Protein AF-A0A6J5YVK0-F1 (afdb_monomer_lite)

InterPro domains:
  IPR048876 TypA/BipA, C-terminal 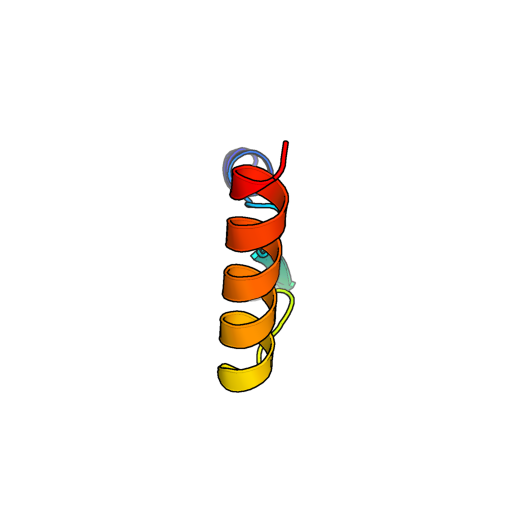domain [PF21018] (1-29)

pLDDT: mean 85.68, std 12.83, range [56.47, 97.0]

Structure (mmCIF, N/CA/C/O backbone):
data_AF-A0A6J5YVK0-F1
#
_entry.id   AF-A0A6J5YVK0-F1
#
loop_
_atom_site.group_PDB
_atom_site.id
_atom_site.type_symbol
_atom_site.label_atom_id
_atom_site.label_alt_id
_atom_site.label_comp_id
_atom_site.label_asym_id
_atom_site.label_entity_id
_atom_site.label_seq_id
_atom_site.pdbx_PDB_ins_code
_atom_site.Cartn_x
_atom_site.Cartn_y
_atom_site.Cartn_z
_atom_site.occupancy
_atom_site.B_iso_or_equiv
_atom_site.auth_seq_id
_atom_site.auth_comp_id
_atom_site.auth_asym_id
_atom_site.auth_atom_id
_atom_site.pdbx_PDB_model_num
ATOM 1 N N . MET A 1 1 ? 8.278 10.377 -14.312 1.00 57.41 1 MET A N 1
ATOM 2 C CA . MET A 1 1 ? 8.155 9.486 -13.136 1.00 57.41 1 MET A CA 1
ATOM 3 C C . MET A 1 1 ? 8.241 10.250 -11.807 1.00 57.41 1 MET A C 1
ATOM 5 O O . MET A 1 1 ? 8.015 9.637 -10.777 1.00 57.41 1 MET A O 1
ATOM 9 N N . GLU A 1 2 ? 8.471 11.571 -11.804 1.00 56.47 2 GLU A N 1
ATOM 10 C CA . GLU A 1 2 ? 8.614 12.350 -10.559 1.00 56.47 2 GLU A CA 1
ATOM 11 C C . GLU A 1 2 ? 7.310 12.548 -9.766 1.00 56.47 2 GLU A C 1
ATOM 13 O O . GLU A 1 2 ? 7.334 12.457 -8.547 1.00 56.47 2 GLU A O 1
ATOM 18 N N . GLY A 1 3 ? 6.150 12.694 -10.419 1.00 59.69 3 GLY A N 1
ATOM 19 C CA . GLY A 1 3 ? 4.896 12.964 -9.696 1.00 59.69 3 GLY A CA 1
ATOM 20 C C . GLY A 1 3 ? 4.381 11.814 -8.817 1.00 59.69 3 GLY A C 1
ATOM 21 O O . GLY A 1 3 ? 3.686 12.055 -7.842 1.00 59.69 3 GLY A O 1
ATOM 22 N N . ALA A 1 4 ? 4.726 10.553 -9.102 1.00 57.00 4 ALA A N 1
ATOM 23 C CA . ALA A 1 4 ? 4.192 9.419 -8.333 1.00 57.00 4 ALA A CA 1
ATOM 24 C C . ALA A 1 4 ? 4.695 9.383 -6.877 1.00 57.00 4 ALA A C 1
ATOM 26 O O . ALA A 1 4 ? 4.014 8.835 -6.014 1.00 57.00 4 ALA A O 1
ATOM 27 N N . LEU A 1 5 ? 5.862 9.975 -6.605 1.00 61.09 5 LEU A N 1
ATOM 28 C CA . LEU A 1 5 ? 6.413 10.089 -5.252 1.00 61.09 5 LEU A CA 1
ATOM 29 C C . LEU A 1 5 ? 5.744 11.209 -4.444 1.00 61.09 5 LEU A C 1
ATOM 31 O O . LEU A 1 5 ? 5.723 11.139 -3.222 1.00 61.09 5 LEU A O 1
ATOM 35 N N . GLU A 1 6 ? 5.163 12.202 -5.116 1.00 66.25 6 GLU A N 1
ATOM 36 C CA . GLU A 1 6 ? 4.580 13.386 -4.478 1.00 66.25 6 GLU A CA 1
ATOM 37 C C . GLU A 1 6 ? 3.140 13.153 -3.982 1.00 66.25 6 GLU A C 1
ATOM 39 O O . GLU A 1 6 ? 2.674 13.840 -3.078 1.00 66.25 6 GLU A O 1
ATOM 44 N N . PHE A 1 7 ? 2.439 12.142 -4.516 1.00 66.31 7 PHE A N 1
ATOM 45 C CA . PHE A 1 7 ? 1.036 11.846 -4.176 1.00 66.31 7 PHE A CA 1
ATOM 46 C C . PHE A 1 7 ? 0.828 10.592 -3.317 1.00 66.31 7 PHE A C 1
ATOM 48 O O . PHE A 1 7 ? -0.319 10.249 -3.017 1.00 66.31 7 PHE A O 1
ATOM 55 N N . CYS A 1 8 ? 1.896 9.892 -2.920 1.00 74.38 8 CYS A N 1
ATOM 56 C CA . CYS A 1 8 ? 1.758 8.729 -2.046 1.00 74.38 8 CYS A CA 1
ATOM 57 C C . CYS A 1 8 ? 1.281 9.171 -0.658 1.00 74.38 8 CYS A C 1
ATOM 59 O O . CYS A 1 8 ? 1.954 9.931 0.036 1.00 74.38 8 CYS A O 1
ATOM 61 N N . ARG A 1 9 ? 0.104 8.685 -0.250 1.00 82.88 9 ARG A N 1
ATOM 62 C CA . ARG A 1 9 ? -0.414 8.892 1.108 1.00 82.88 9 ARG A CA 1
ATOM 63 C C . ARG A 1 9 ? 0.408 8.089 2.115 1.00 82.88 9 ARG A C 1
ATOM 65 O O . ARG A 1 9 ? 1.050 7.113 1.746 1.00 82.88 9 ARG A O 1
ATOM 72 N N . GLU A 1 10 ? 0.330 8.441 3.399 1.00 85.00 10 GLU A N 1
ATOM 73 C CA . GLU A 1 10 ? 1.071 7.736 4.463 1.00 85.00 10 GLU A CA 1
ATOM 74 C C . GLU A 1 10 ? 0.793 6.223 4.522 1.00 85.00 10 GLU A C 1
ATOM 76 O O . GLU A 1 10 ? 1.654 5.450 4.934 1.00 85.00 10 GLU A O 1
ATOM 81 N N . ASP A 1 11 ? -0.400 5.775 4.116 1.00 90.69 11 ASP A N 1
ATOM 82 C CA . ASP A 1 11 ? -0.764 4.354 4.099 1.00 90.69 11 ASP A CA 1
ATOM 83 C C . ASP A 1 11 ? -0.468 3.655 2.758 1.00 90.69 11 ASP A C 1
ATOM 85 O O . ASP A 1 11 ? -0.839 2.491 2.554 1.00 90.69 11 ASP A O 1
ATOM 89 N N . GLU A 1 12 ? 0.215 4.349 1.850 1.00 91.38 12 GLU A N 1
ATOM 90 C CA . GLU A 1 12 ? 0.571 3.915 0.506 1.00 91.38 12 GLU A CA 1
ATOM 91 C C . GLU A 1 12 ? 2.090 3.936 0.288 1.00 91.38 12 GLU A C 1
ATOM 93 O O . GLU A 1 12 ? 2.840 4.663 0.929 1.00 91.38 12 GLU A O 1
ATOM 98 N N . CYS A 1 13 ? 2.558 3.107 -0.637 1.00 91.25 13 CYS A N 1
ATOM 99 C CA . CYS A 1 13 ? 3.941 3.043 -1.074 1.00 91.25 13 CYS A CA 1
ATOM 100 C C . CYS A 1 13 ? 4.017 2.863 -2.593 1.00 91.25 13 CYS A C 1
ATOM 102 O O . CYS A 1 13 ? 3.108 2.309 -3.220 1.00 91.25 13 CYS A O 1
ATOM 104 N N . VAL A 1 14 ? 5.122 3.313 -3.188 1.00 92.31 14 VAL A N 1
ATOM 105 C CA . VAL A 1 14 ? 5.435 3.062 -4.597 1.00 92.31 14 VAL A CA 1
ATOM 106 C C . VAL A 1 14 ? 6.300 1.810 -4.684 1.00 92.31 14 VAL A C 1
ATOM 108 O O . VAL A 1 14 ? 7.422 1.779 -4.187 1.00 92.31 14 VAL A O 1
ATOM 111 N N . GLU A 1 15 ? 5.785 0.770 -5.331 1.00 90.88 15 GLU A N 1
ATOM 112 C CA . GLU A 1 15 ? 6.541 -0.437 -5.636 1.00 90.88 15 GLU A CA 1
ATOM 113 C C . GLU A 1 15 ? 7.179 -0.290 -7.022 1.00 90.88 15 GLU A C 1
ATOM 115 O O . GLU A 1 15 ? 6.481 -0.195 -8.037 1.00 90.88 15 GLU A O 1
ATOM 120 N N . VAL A 1 16 ? 8.512 -0.253 -7.053 1.00 92.06 16 VAL A N 1
ATOM 121 C CA . VAL A 1 16 ? 9.304 -0.068 -8.272 1.00 92.06 16 VAL A CA 1
ATOM 122 C C . VAL A 1 16 ? 9.977 -1.381 -8.642 1.00 92.06 16 VAL A C 1
ATOM 124 O O . VAL A 1 16 ? 10.721 -1.961 -7.857 1.00 92.06 16 VAL A O 1
ATOM 127 N N . THR A 1 17 ? 9.739 -1.830 -9.868 1.00 92.19 17 THR A N 1
ATOM 128 C CA . THR A 1 17 ? 10.449 -2.949 -10.493 1.00 92.19 17 THR A CA 1
ATOM 129 C C . THR A 1 17 ? 10.888 -2.532 -11.899 1.00 92.19 17 THR A C 1
ATOM 131 O O . THR A 1 17 ? 10.311 -1.591 -12.447 1.00 92.19 17 THR A O 1
ATOM 134 N N . PRO A 1 18 ? 11.849 -3.227 -12.534 1.00 96.06 18 PRO A N 1
ATOM 135 C CA . PRO A 1 18 ? 12.253 -2.898 -13.903 1.00 96.06 18 PRO A CA 1
ATOM 136 C C . PRO A 1 18 ? 11.110 -2.960 -14.931 1.00 96.06 18 PRO A C 1
ATOM 138 O O . PRO A 1 18 ? 11.144 -2.242 -15.923 1.00 96.06 18 PRO A O 1
ATOM 141 N N . ALA A 1 19 ? 10.100 -3.808 -14.702 1.00 94.69 19 ALA A N 1
ATOM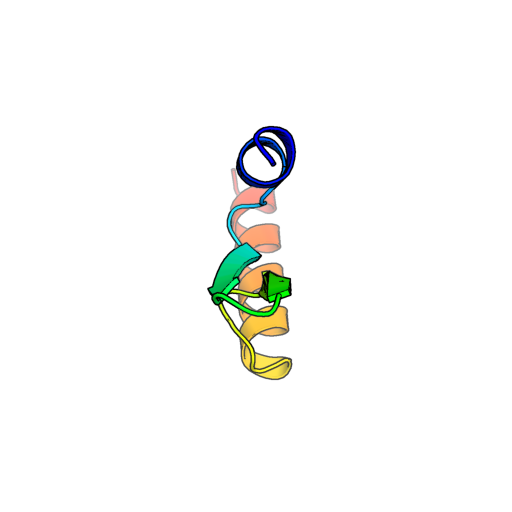 142 C CA . ALA A 1 19 ? 8.981 -4.003 -15.625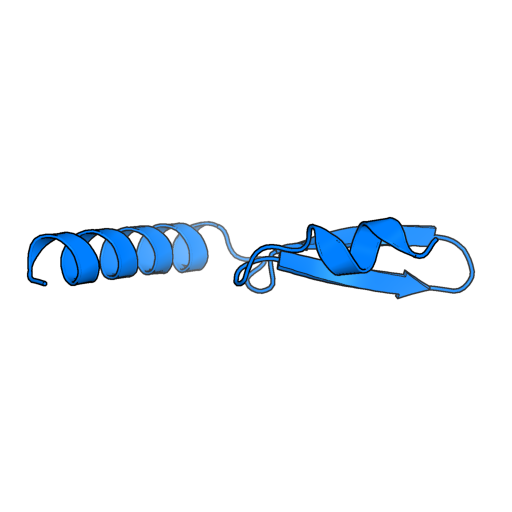 1.00 94.69 19 ALA A CA 1
ATOM 143 C C . ALA A 1 19 ? 7.787 -3.076 -15.351 1.00 94.69 19 ALA A C 1
ATOM 145 O O . ALA A 1 19 ? 7.057 -2.717 -16.271 1.00 94.69 19 ALA A O 1
ATOM 146 N N . VAL A 1 20 ? 7.546 -2.724 -14.085 1.00 91.69 20 VAL A N 1
ATOM 147 C CA . VAL A 1 20 ? 6.372 -1.942 -13.686 1.00 91.69 20 VAL A CA 1
ATOM 148 C C . VAL A 1 20 ? 6.643 -1.095 -12.451 1.00 91.69 20 VAL A C 1
ATOM 150 O O . VAL A 1 20 ? 7.351 -1.500 -11.527 1.00 91.69 20 VAL A O 1
ATOM 153 N N . VAL A 1 21 ? 5.987 0.060 -12.423 1.00 91.12 21 VAL A N 1
ATOM 154 C CA . VAL A 1 21 ? 5.880 0.950 -11.270 1.00 91.12 21 VAL A CA 1
ATOM 155 C C . VAL A 1 21 ? 4.411 1.022 -10.884 1.00 91.12 21 VAL A C 1
ATOM 157 O O . VAL A 1 21 ? 3.566 1.275 -11.743 1.00 91.12 21 VAL A O 1
ATOM 160 N N . ARG A 1 22 ? 4.082 0.787 -9.612 1.00 91.75 22 ARG A N 1
ATOM 161 C CA . ARG A 1 22 ? 2.693 0.862 -9.134 1.00 91.75 22 ARG A CA 1
ATOM 162 C C . ARG A 1 22 ? 2.595 1.379 -7.707 1.00 91.75 22 ARG A C 1
ATOM 164 O O . ARG A 1 22 ? 3.524 1.217 -6.926 1.00 91.75 22 ARG A O 1
ATOM 171 N N . ILE A 1 23 ? 1.440 1.937 -7.364 1.00 91.56 23 ILE A N 1
ATOM 172 C CA . ILE A 1 23 ? 1.103 2.314 -5.988 1.00 91.56 23 ILE A CA 1
ATOM 173 C C . ILE A 1 23 ? 0.448 1.119 -5.292 1.00 91.56 23 ILE A C 1
ATOM 175 O O . ILE A 1 23 ? -0.353 0.393 -5.886 1.00 91.56 23 ILE A O 1
ATOM 179 N N . ARG A 1 24 ? 0.793 0.906 -4.025 1.00 93.62 24 ARG A N 1
ATOM 180 C CA . ARG A 1 24 ? 0.272 -0.172 -3.186 1.00 93.62 24 ARG A CA 1
ATOM 181 C C . ARG A 1 24 ? 0.007 0.334 -1.776 1.00 93.62 24 ARG A C 1
ATOM 183 O O . ARG A 1 24 ? 0.616 1.298 -1.346 1.00 93.62 24 ARG A O 1
ATOM 190 N N . LYS A 1 25 ? -0.879 -0.328 -1.030 1.00 94.81 25 LYS A N 1
ATOM 191 C CA . LYS A 1 25 ? -0.991 -0.093 0.415 1.00 94.81 25 LYS A CA 1
ATOM 192 C C . LYS A 1 25 ? 0.222 -0.671 1.136 1.00 94.81 25 LYS A C 1
ATOM 194 O O . LYS A 1 25 ? 0.629 -1.790 0.828 1.00 94.81 25 LYS A O 1
ATOM 199 N N . VAL A 1 26 ? 0.723 0.042 2.143 1.00 93.44 26 VAL A N 1
ATOM 200 C CA . VAL A 1 26 ? 1.770 -0.472 3.044 1.00 93.44 26 VAL A CA 1
ATOM 201 C C . VAL A 1 26 ? 1.269 -1.728 3.763 1.00 93.44 26 VAL A C 1
ATOM 203 O O . VAL A 1 26 ? 1.978 -2.724 3.872 1.00 93.44 26 VAL A O 1
ATOM 206 N N . ILE A 1 27 ? 0.003 -1.710 4.194 1.00 95.06 27 ILE A N 1
ATOM 207 C CA . ILE A 1 27 ? -0.671 -2.868 4.785 1.00 95.06 27 ILE A CA 1
ATOM 208 C C . ILE A 1 27 ? -1.573 -3.516 3.737 1.00 95.06 27 ILE A C 1
ATOM 210 O O . ILE A 1 27 ? -2.635 -2.991 3.378 1.00 95.06 27 ILE A O 1
ATOM 214 N N . LEU A 1 28 ? -1.146 -4.689 3.273 1.00 94.81 28 LEU A N 1
ATOM 215 C CA . LEU A 1 28 ? -1.864 -5.461 2.260 1.00 94.81 28 LEU A CA 1
ATOM 216 C C . LEU A 1 28 ? -3.157 -6.066 2.814 1.00 94.81 28 LEU A C 1
ATOM 218 O O . LEU A 1 28 ? -4.199 -5.986 2.158 1.00 94.81 28 LEU A O 1
ATOM 222 N N . ASP A 1 29 ? -3.104 -6.609 4.034 1.00 97.00 29 ASP A N 1
ATOM 223 C CA . ASP A 1 29 ? -4.264 -7.223 4.679 1.00 97.00 29 ASP A CA 1
ATOM 224 C C . ASP A 1 29 ? -5.395 -6.207 4.897 1.00 97.00 29 ASP A C 1
ATOM 226 O O . ASP A 1 29 ? -5.213 -5.134 5.484 1.00 97.00 29 ASP A O 1
ATOM 230 N N . GLY A 1 30 ? -6.585 -6.549 4.398 1.00 95.56 30 GLY A N 1
ATOM 231 C CA . GLY A 1 30 ? -7.744 -5.662 4.438 1.00 95.56 30 GLY A CA 1
ATOM 232 C C . GLY A 1 30 ? -8.282 -5.422 5.846 1.00 95.56 30 GLY A C 1
ATOM 233 O O . GLY A 1 30 ? -8.658 -4.294 6.170 1.00 95.56 30 GLY A O 1
ATOM 234 N N . SER A 1 31 ? -8.271 -6.450 6.692 1.00 96.94 31 SER A N 1
ATOM 235 C CA . SER A 1 31 ? -8.809 -6.391 8.053 1.00 96.94 31 SER A CA 1
ATOM 236 C C 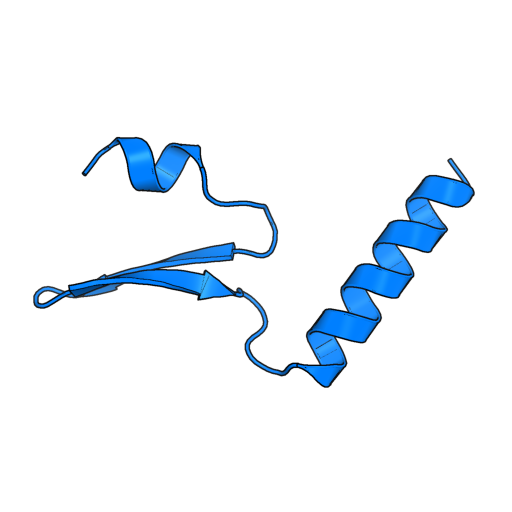. SER A 1 31 ? -7.930 -5.525 8.954 1.00 96.94 31 SER A C 1
ATOM 238 O O . SER A 1 31 ? -8.427 -4.663 9.683 1.00 96.94 31 SER A O 1
ATOM 240 N N . ILE A 1 32 ? -6.609 -5.699 8.865 1.00 96.12 32 ILE A N 1
ATOM 241 C CA . ILE A 1 32 ? -5.633 -4.897 9.609 1.00 96.12 32 ILE A CA 1
ATOM 242 C C . ILE A 1 32 ? -5.713 -3.433 9.165 1.00 96.12 32 ILE A C 1
ATOM 244 O O . ILE A 1 32 ? -5.757 -2.536 10.011 1.00 96.12 32 ILE A O 1
ATOM 248 N N . ARG A 1 33 ? -5.810 -3.177 7.854 1.00 95.19 33 ARG A N 1
ATOM 249 C CA . ARG A 1 33 ? -5.945 -1.815 7.326 1.00 95.19 33 ARG A CA 1
ATOM 250 C C . ARG A 1 33 ? -7.213 -1.125 7.839 1.00 95.19 33 ARG A C 1
ATOM 252 O O . ARG A 1 33 ? -7.117 -0.022 8.368 1.00 95.19 33 ARG A O 1
ATOM 259 N N . ALA A 1 34 ? -8.372 -1.784 7.778 1.00 94.44 34 ALA A N 1
ATOM 260 C CA . ALA A 1 34 ? -9.636 -1.227 8.272 1.00 94.44 34 ALA A CA 1
ATOM 261 C C . ALA A 1 34 ? -9.582 -0.881 9.772 1.00 94.44 34 ALA A C 1
ATOM 263 O O . ALA A 1 34 ? -10.086 0.161 10.212 1.00 94.44 34 ALA A O 1
ATOM 264 N N . ARG A 1 35 ? -8.918 -1.729 10.566 1.00 95.12 35 ARG A N 1
ATOM 265 C CA . ARG A 1 35 ? -8.696 -1.477 11.992 1.00 95.12 35 ARG A CA 1
ATOM 266 C C . ARG A 1 35 ? -7.820 -0.246 12.221 1.00 95.12 35 ARG A C 1
ATOM 268 O O . ARG A 1 35 ? -8.133 0.555 13.101 1.00 95.12 35 ARG A O 1
ATOM 275 N N . ASN A 1 36 ? -6.755 -0.079 11.443 1.00 93.56 36 ASN A N 1
ATOM 276 C CA . ASN A 1 36 ? -5.859 1.071 11.562 1.00 93.56 36 ASN A CA 1
ATOM 277 C C . ASN A 1 36 ? -6.542 2.379 11.151 1.00 93.56 36 ASN A C 1
ATOM 279 O O . ASN A 1 36 ? -6.449 3.353 11.893 1.00 93.56 36 ASN A O 1
ATOM 283 N N . THR A 1 37 ? -7.317 2.385 10.061 1.00 92.69 37 THR A N 1
ATOM 284 C CA . THR A 1 37 ? -8.136 3.545 9.670 1.00 92.69 37 THR A CA 1
ATOM 285 C C . THR A 1 37 ? -9.112 3.938 10.780 1.00 92.69 37 THR A C 1
ATOM 287 O O . THR A 1 37 ? -9.234 5.111 11.122 1.00 92.69 37 THR A O 1
ATOM 290 N N . SER A 1 38 ? -9.767 2.953 11.403 1.00 93.38 38 SER A N 1
ATOM 291 C CA . SER A 1 38 ? -10.712 3.198 12.500 1.00 93.38 38 SER A CA 1
ATOM 292 C C . SER A 1 38 ? -10.034 3.798 13.737 1.00 93.38 38 SER A C 1
ATOM 294 O O . SER A 1 38 ? -10.598 4.676 14.386 1.00 93.38 38 SER A O 1
ATOM 296 N N . LYS A 1 39 ? -8.814 3.349 14.066 1.00 92.19 39 LYS A N 1
ATOM 297 C CA . LYS A 1 39 ? -8.008 3.928 15.153 1.00 92.19 39 LYS A CA 1
ATOM 298 C C . LYS A 1 39 ? -7.592 5.368 14.851 1.00 92.19 39 LYS A C 1
ATOM 300 O O . LYS A 1 39 ? -7.748 6.217 15.720 1.00 92.19 39 LYS A O 1
ATOM 305 N N . ALA A 1 40 ? -7.105 5.637 13.638 1.00 90.06 40 ALA A N 1
ATOM 306 C CA . ALA A 1 40 ? -6.700 6.978 13.217 1.00 90.06 40 ALA A CA 1
ATOM 307 C C . ALA A 1 40 ? -7.874 7.967 13.277 1.00 90.06 40 ALA A C 1
ATOM 309 O O . ALA A 1 40 ? -7.729 9.064 13.808 1.00 90.06 40 ALA A O 1
ATOM 310 N N . LYS A 1 41 ? -9.066 7.542 12.830 1.00 89.69 41 LYS A N 1
ATOM 311 C CA . LYS A 1 41 ? -10.286 8.354 12.921 1.00 89.69 41 LYS A CA 1
ATOM 312 C C . LYS A 1 41 ? -10.605 8.751 14.367 1.00 89.69 41 LYS A C 1
ATOM 314 O O . LYS A 1 41 ? -10.828 9.922 14.636 1.00 89.69 41 LYS A O 1
ATOM 319 N N . ARG A 1 42 ? -10.567 7.788 15.294 1.00 91.62 42 ARG A N 1
ATOM 320 C CA . ARG A 1 42 ? -10.819 8.035 16.724 1.00 91.62 42 ARG A CA 1
ATOM 321 C C . ARG A 1 42 ? -9.774 8.945 17.365 1.00 91.62 42 ARG A C 1
ATOM 323 O O . ARG A 1 42 ? -10.121 9.776 18.188 1.00 91.62 42 ARG A O 1
ATOM 330 N N . ALA A 1 43 ? -8.501 8.798 17.000 1.00 87.75 43 ALA A N 1
ATOM 331 C CA . ALA A 1 43 ? -7.450 9.682 17.502 1.00 87.75 43 ALA A CA 1
ATOM 332 C C . ALA A 1 43 ? -7.705 11.145 17.097 1.00 87.75 43 ALA A C 1
ATOM 334 O O . ALA A 1 43 ? -7.533 12.043 17.914 1.00 87.75 43 ALA A O 1
ATOM 335 N N . ASN A 1 44 ? -8.190 11.363 15.873 1.00 82.88 44 ASN A N 1
ATOM 336 C CA . ASN A 1 44 ? -8.536 12.689 15.367 1.00 82.88 44 ASN A CA 1
ATOM 337 C C . ASN A 1 44 ? -9.825 13.267 15.982 1.00 82.88 44 ASN A C 1
ATOM 339 O O . ASN A 1 44 ? -9.972 14.477 16.048 1.00 82.88 44 ASN A O 1
ATOM 343 N N . GLU A 1 45 ? -10.762 12.423 16.427 1.00 81.19 45 GLU A N 1
ATOM 344 C CA . GLU A 1 45 ? -11.975 12.853 17.149 1.00 81.19 45 GLU A CA 1
ATOM 345 C C . GLU A 1 45 ? -11.676 13.303 18.594 1.00 81.19 45 GLU A C 1
ATOM 347 O O . GLU A 1 45 ? -12.439 14.071 19.171 1.00 81.19 45 GLU A O 1
ATOM 352 N N . ASN A 1 46 ? -10.571 12.827 19.173 1.00 68.50 46 ASN A N 1
ATOM 353 C CA . ASN A 1 46 ? -10.142 13.127 20.541 1.00 68.50 46 ASN A CA 1
ATOM 354 C C . ASN A 1 46 ? -9.080 14.242 20.627 1.00 68.5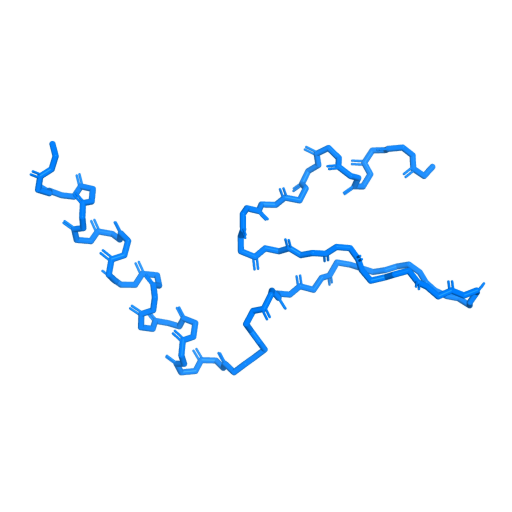0 46 ASN A C 1
ATOM 356 O O . ASN A 1 46 ? -8.569 14.487 21.723 1.00 68.50 46 ASN A O 1
ATOM 360 N N . SER A 1 47 ? -8.716 14.850 19.493 1.00 57.09 47 SER A N 1
ATOM 361 C CA . SER A 1 47 ? -7.709 15.916 19.381 1.00 57.09 47 SER A CA 1
ATOM 362 C C . SER A 1 47 ? -8.351 17.290 19.226 1.00 57.09 47 SER A C 1
ATOM 364 O O . SER A 1 47 ? -9.452 17.358 18.636 1.00 57.09 47 SER A O 1
#

Radius of gyration: 13.75 Å; chains: 1; bounding box: 24×23×36 Å

Organism: NCBI:txid449393

Foldseek 3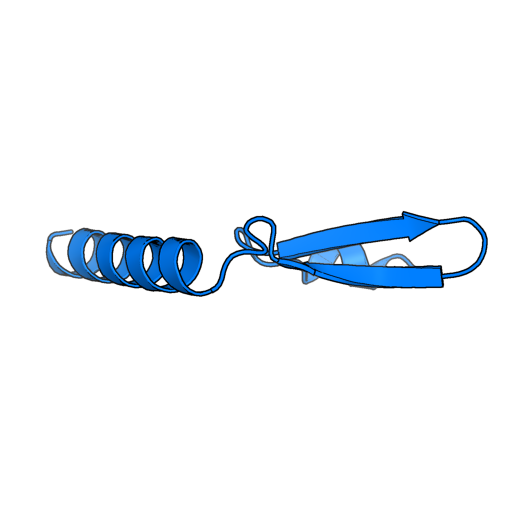Di:
DPVVVVPADPQWDWDDDPVDIDIDGPDNDPVVVVVVVVVVVVVVVVD

Sequence (47 aa):
MEGALEFCREDECVEVTPAVVRIRKVILDGSIRARNTSKAKRANENS

Secondary structure (DSSP, 8-state):
--HHHHS--TTEEEEE-SS-EEEEES---HHHHHHHHHHHHHHHHT-